Protein AF-A0A7T4PCG9-F1 (afdb_monomer_lite)

Foldseek 3Di:
DCDVVVVVVVVVVVCVVCPPVRVVVVVVVVVVVVVVVVVVVVVVVVVVVVVVVVVVVPPDPPPPPDDDDPPVPPPPPPPPPPDDDDDDDDDDDD

Secondary structure (DSSP, 8-state):
--SHHHHHHHHHHHHHHH-TTHHHHHHHHHHHHHHHHHHHHHHHHHHHHHHHHHHHHTSPP---------TT---S-SSTTS------------

Radius of gyration: 40.54 Å; chains: 1; bounding box: 63×22×110 Å

Structure (mmCIF, N/CA/C/O backbone):
data_AF-A0A7T4PCG9-F1
#
_entry.id   AF-A0A7T4PCG9-F1
#
loop_
_atom_site.group_PDB
_atom_site.id
_atom_site.type_symbol
_atom_site.label_atom_id
_atom_site.label_alt_id
_atom_site.label_comp_id
_atom_site.label_asym_id
_atom_site.label_entity_id
_atom_site.label_seq_id
_atom_site.pdbx_PDB_ins_code
_atom_site.Cartn_x
_atom_site.Cartn_y
_atom_site.Cartn_z
_atom_site.occupancy
_atom_site.B_iso_or_equiv
_atom_site.auth_seq_id
_atom_site.auth_comp_id
_atom_site.auth_asym_id
_atom_site.auth_atom_id
_atom_site.pdbx_PDB_model_num
ATOM 1 N N . MET A 1 1 ? 29.526 -3.628 -4.467 1.00 62.69 1 MET A N 1
ATOM 2 C CA . MET A 1 1 ? 28.779 -2.399 -4.822 1.00 62.69 1 MET A CA 1
ATOM 3 C C . MET A 1 1 ? 27.629 -2.749 -5.781 1.00 62.69 1 MET A C 1
ATOM 5 O O . MET A 1 1 ? 27.546 -2.190 -6.863 1.00 62.69 1 MET A O 1
ATOM 9 N N . PHE A 1 2 ? 26.757 -3.695 -5.395 1.00 60.97 2 PHE A N 1
ATOM 10 C CA . PHE A 1 2 ? 25.772 -4.359 -6.280 1.00 60.97 2 PHE A CA 1
ATOM 11 C C . PHE A 1 2 ? 24.375 -4.442 -5.630 1.00 60.97 2 PHE A C 1
ATOM 13 O O . PHE A 1 2 ? 23.742 -5.485 -5.594 1.00 60.97 2 PHE A O 1
ATOM 20 N N . GLY A 1 3 ? 23.932 -3.358 -4.990 1.00 86.19 3 GLY A N 1
ATOM 21 C CA . GLY A 1 3 ? 22.617 -3.309 -4.333 1.00 86.19 3 GLY A CA 1
ATOM 22 C C . GLY A 1 3 ? 21.639 -2.459 -5.131 1.00 86.19 3 GLY A C 1
ATOM 23 O O . GLY A 1 3 ? 20.725 -2.957 -5.777 1.00 86.19 3 GLY A O 1
ATOM 24 N N . LEU A 1 4 ? 21.874 -1.146 -5.123 1.00 93.50 4 LEU A N 1
ATOM 25 C CA . LEU A 1 4 ? 21.027 -0.177 -5.822 1.00 93.50 4 LEU A CA 1
ATOM 26 C C . LEU A 1 4 ? 21.135 -0.265 -7.351 1.00 93.50 4 LEU A C 1
ATOM 28 O O . LEU A 1 4 ? 20.125 -0.119 -8.033 1.00 93.50 4 LEU A O 1
ATOM 32 N N . SER A 1 5 ? 22.330 -0.521 -7.887 1.00 93.81 5 SER A N 1
ATOM 33 C CA . SER A 1 5 ? 22.588 -0.608 -9.331 1.00 93.81 5 SER A CA 1
ATOM 34 C C . SER A 1 5 ? 21.835 -1.773 -9.982 1.00 93.81 5 SER A C 1
ATOM 36 O O . SER A 1 5 ? 21.165 -1.574 -10.992 1.00 93.81 5 SER A O 1
ATOM 38 N N . GLU A 1 6 ? 21.883 -2.965 -9.375 1.00 92.88 6 GLU A N 1
ATOM 39 C CA . GLU A 1 6 ? 21.154 -4.154 -9.843 1.00 92.88 6 GLU A CA 1
ATOM 40 C C . GLU A 1 6 ? 19.641 -3.902 -9.862 1.00 92.88 6 GLU A C 1
ATOM 42 O O . GLU A 1 6 ? 18.962 -4.146 -10.861 1.00 92.88 6 GLU A O 1
ATOM 47 N N . ILE A 1 7 ? 19.119 -3.352 -8.758 1.00 94.31 7 ILE A N 1
ATOM 48 C CA . ILE A 1 7 ? 17.691 -3.067 -8.605 1.00 94.31 7 ILE A CA 1
ATOM 49 C C . ILE A 1 7 ? 17.236 -2.047 -9.649 1.00 94.31 7 ILE A C 1
ATOM 51 O O . ILE A 1 7 ? 16.175 -2.230 -10.242 1.00 94.31 7 ILE A O 1
ATOM 55 N N . ALA A 1 8 ? 18.033 -1.008 -9.916 1.00 93.81 8 ALA A N 1
ATOM 56 C CA . ALA A 1 8 ? 17.719 -0.013 -10.936 1.00 93.81 8 ALA A CA 1
ATOM 57 C C . ALA A 1 8 ? 17.612 -0.638 -12.338 1.00 93.81 8 ALA A C 1
ATOM 59 O O . ALA A 1 8 ? 16.665 -0.334 -13.064 1.00 93.81 8 ALA A O 1
ATOM 60 N N . ILE A 1 9 ? 18.523 -1.549 -12.700 1.00 95.25 9 ILE A N 1
ATOM 61 C CA . ILE A 1 9 ? 18.482 -2.249 -13.995 1.00 95.25 9 ILE A CA 1
ATOM 62 C C . ILE A 1 9 ? 17.219 -3.109 -14.103 1.00 95.25 9 ILE A C 1
ATOM 64 O O . ILE A 1 9 ? 16.509 -3.031 -15.106 1.00 95.25 9 ILE A O 1
ATOM 68 N N . ILE A 1 10 ? 16.894 -3.885 -13.065 1.00 94.25 10 ILE A N 1
ATOM 69 C CA . ILE A 1 10 ? 15.683 -4.719 -13.050 1.00 94.25 10 ILE A CA 1
ATOM 70 C C . ILE A 1 10 ? 14.433 -3.842 -13.192 1.00 94.25 10 ILE A C 1
ATOM 72 O O . ILE A 1 10 ? 13.551 -4.152 -13.990 1.00 94.25 10 ILE A O 1
ATOM 76 N N . LEU A 1 11 ? 14.371 -2.716 -12.477 1.00 93.38 11 LEU A N 1
ATOM 77 C CA . LEU A 1 11 ? 13.263 -1.763 -12.569 1.00 93.38 11 LEU A CA 1
ATOM 78 C C . LEU A 1 11 ? 13.084 -1.227 -13.990 1.00 93.38 11 LEU A C 1
ATOM 80 O O . LEU A 1 11 ? 11.954 -1.158 -14.470 1.00 93.38 11 LEU A O 1
ATOM 84 N N . ILE A 1 12 ? 14.179 -0.900 -14.680 1.00 94.69 12 ILE A N 1
ATOM 85 C CA . ILE A 1 12 ? 14.139 -0.462 -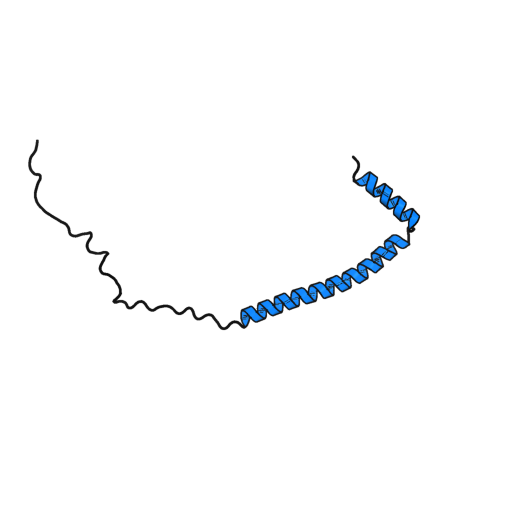16.079 1.00 94.69 12 ILE A CA 1
ATOM 86 C C . ILE A 1 12 ? 13.566 -1.568 -16.970 1.00 94.69 12 ILE A C 1
ATOM 88 O O . ILE A 1 12 ? 12.658 -1.298 -17.753 1.00 94.69 12 ILE A O 1
ATOM 92 N N . VAL A 1 13 ? 14.028 -2.814 -16.828 1.00 95.38 13 VAL A N 1
ATOM 93 C CA . VAL A 1 13 ? 13.515 -3.950 -17.617 1.00 95.38 13 VAL A CA 1
ATOM 94 C C . VAL A 1 13 ? 12.019 -4.164 -17.373 1.00 95.38 13 VAL A C 1
ATOM 96 O O . VAL A 1 13 ? 11.254 -4.309 -18.324 1.00 95.38 13 VAL A O 1
ATOM 99 N N . VAL A 1 14 ? 11.570 -4.108 -16.117 1.00 93.50 14 VAL A N 1
ATOM 100 C CA . VAL A 1 14 ? 10.145 -4.207 -15.768 1.00 93.50 14 VAL A CA 1
ATOM 101 C C . VAL A 1 14 ? 9.355 -3.049 -16.395 1.00 93.50 14 VAL A C 1
ATOM 103 O O . VAL A 1 14 ? 8.302 -3.279 -16.984 1.00 93.50 14 VAL A O 1
ATOM 106 N N . ILE A 1 15 ? 9.862 -1.812 -16.351 1.00 93.38 15 ILE A N 1
ATOM 107 C CA . ILE A 1 15 ? 9.220 -0.661 -17.009 1.00 93.38 15 ILE A CA 1
ATOM 108 C C . ILE A 1 15 ? 9.127 -0.854 -18.523 1.00 93.38 15 ILE A C 1
ATOM 110 O O . ILE A 1 15 ? 8.121 -0.459 -19.107 1.00 93.38 15 ILE A O 1
ATOM 114 N N . LEU A 1 16 ? 10.127 -1.456 -19.165 1.00 94.00 16 LEU A N 1
ATOM 115 C CA . LEU A 1 16 ? 10.096 -1.720 -20.604 1.00 94.00 16 LEU A CA 1
ATOM 116 C C . LEU A 1 16 ? 9.064 -2.794 -20.972 1.00 94.00 16 LEU A C 1
ATOM 118 O O . LEU A 1 16 ? 8.337 -2.618 -21.944 1.00 94.00 16 LEU A O 1
ATOM 122 N N . VAL A 1 17 ? 8.959 -3.868 -20.182 1.00 93.25 17 VAL A N 1
ATOM 123 C CA . VAL A 1 17 ? 8.013 -4.973 -20.433 1.00 93.25 17 VAL A CA 1
ATOM 124 C C . VAL A 1 17 ? 6.570 -4.560 -20.147 1.00 93.25 17 VAL A C 1
ATOM 126 O O . VAL A 1 17 ? 5.675 -4.813 -20.949 1.00 93.25 17 VAL A O 1
ATOM 129 N N . PHE A 1 18 ? 6.327 -3.923 -19.001 1.00 90.38 18 PHE A N 1
ATOM 130 C CA . PHE A 1 18 ? 4.980 -3.532 -18.584 1.00 90.38 18 PHE A CA 1
ATOM 131 C C . PHE A 1 18 ? 4.563 -2.167 -19.151 1.00 90.38 18 PHE A C 1
ATOM 133 O O . PHE A 1 18 ? 3.376 -1.897 -19.316 1.00 90.38 18 PHE A O 1
ATOM 140 N N . GLY A 1 19 ? 5.518 -1.299 -19.476 1.00 88.88 19 GLY A N 1
ATOM 141 C CA . GLY A 1 19 ? 5.293 0.072 -19.922 1.00 88.88 19 GLY A CA 1
ATOM 142 C C . GLY A 1 19 ? 5.198 1.072 -18.762 1.00 88.88 19 GLY A C 1
ATOM 143 O O . GLY A 1 19 ? 4.588 0.813 -17.720 1.00 88.88 19 GLY A O 1
ATOM 144 N N . ALA A 1 20 ? 5.724 2.284 -18.977 1.00 87.19 20 ALA A N 1
ATOM 145 C CA . ALA A 1 20 ? 5.772 3.359 -17.975 1.00 87.19 20 ALA A CA 1
ATOM 146 C C . ALA A 1 20 ? 4.394 3.782 -17.426 1.00 87.19 20 ALA A C 1
ATOM 148 O O . ALA A 1 20 ? 4.308 4.319 -16.325 1.00 87.19 20 ALA A O 1
ATOM 149 N N . LYS A 1 21 ? 3.304 3.525 -18.165 1.00 88.25 21 LYS A N 1
ATOM 150 C CA . LYS A 1 21 ? 1.933 3.824 -17.716 1.00 88.25 21 LYS A CA 1
ATOM 151 C C . LYS A 1 21 ? 1.315 2.703 -16.872 1.00 88.25 21 LYS A C 1
ATOM 153 O O . LYS A 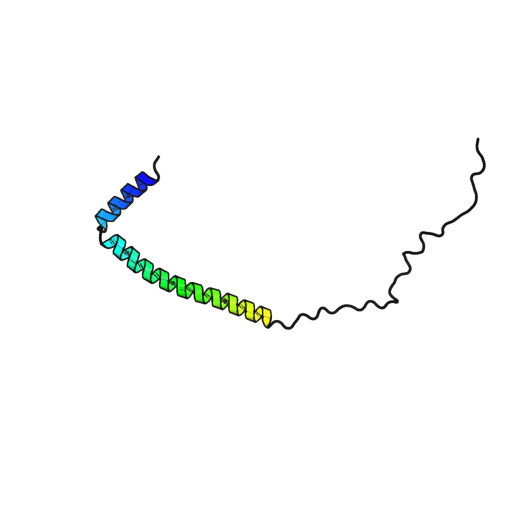1 21 ? 0.474 3.009 -16.034 1.00 88.25 21 LYS A O 1
ATOM 158 N N . LYS A 1 22 ? 1.729 1.438 -17.039 1.00 88.75 22 LYS A N 1
ATOM 159 C CA . LYS A 1 22 ? 1.103 0.288 -16.355 1.00 88.75 22 LYS A CA 1
ATOM 160 C C . LYS A 1 22 ? 1.602 0.071 -14.938 1.00 88.75 22 LYS A C 1
ATOM 162 O O . LYS A 1 22 ? 0.792 -0.201 -14.063 1.00 88.75 22 LYS A O 1
ATOM 167 N N . LEU A 1 23 ? 2.889 0.270 -14.674 1.00 91.38 23 LEU A N 1
ATOM 168 C CA . LEU A 1 23 ? 3.433 0.226 -13.311 1.00 91.38 23 LEU A CA 1
ATOM 169 C C . LEU A 1 23 ? 2.707 1.159 -12.322 1.00 91.38 23 LEU A C 1
ATOM 171 O O . LEU A 1 23 ? 2.233 0.672 -11.294 1.00 91.38 23 LEU A O 1
ATOM 175 N N . PRO A 1 24 ? 2.553 2.471 -12.602 1.00 87.50 24 PRO A N 1
ATOM 176 C CA . PRO A 1 24 ? 1.852 3.366 -11.685 1.00 87.50 24 PRO A CA 1
ATOM 177 C C . PRO A 1 24 ? 0.347 3.077 -11.619 1.00 87.50 24 PRO A C 1
ATOM 179 O O . PRO A 1 24 ? -0.265 3.285 -10.575 1.00 87.50 24 PRO A O 1
ATOM 182 N N . GLU A 1 25 ? -0.262 2.588 -12.700 1.00 93.25 25 GLU A N 1
ATOM 183 C CA . GLU A 1 25 ? -1.675 2.188 -12.733 1.00 93.25 25 GLU A CA 1
ATOM 184 C C . GLU A 1 25 ? -1.942 0.966 -11.832 1.00 93.25 25 GLU A C 1
ATOM 186 O O . GLU A 1 25 ? -2.861 0.985 -11.006 1.00 93.25 25 GLU A O 1
ATOM 191 N N . LEU A 1 26 ? -1.089 -0.060 -11.914 1.00 93.25 26 LEU A N 1
ATOM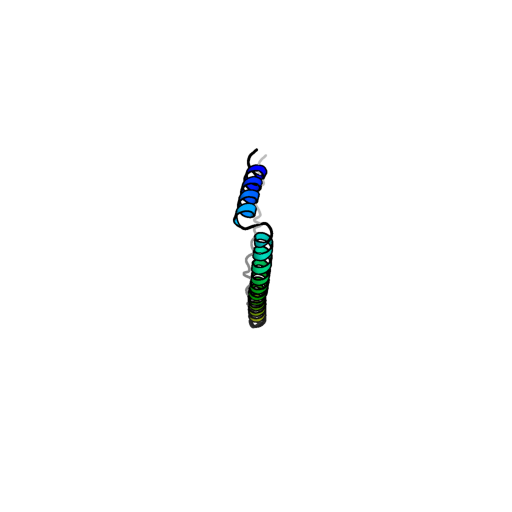 192 C CA . LEU A 1 26 ? -1.133 -1.244 -11.053 1.00 93.25 26 LEU A CA 1
ATOM 193 C C . LEU A 1 26 ? -0.867 -0.881 -9.590 1.00 93.25 26 LEU A C 1
ATOM 195 O O . LEU A 1 26 ? -1.628 -1.275 -8.713 1.00 93.25 26 LEU A O 1
ATOM 199 N N . ALA A 1 27 ? 0.152 -0.063 -9.316 1.00 93.56 27 ALA A N 1
ATOM 200 C CA . ALA A 1 27 ? 0.446 0.385 -7.956 1.00 93.56 27 ALA A CA 1
ATOM 201 C C . ALA A 1 27 ? -0.713 1.198 -7.350 1.00 93.56 27 ALA A C 1
ATOM 203 O O . ALA A 1 27 ? -1.070 0.999 -6.189 1.00 93.56 27 ALA A O 1
ATOM 204 N N . ARG A 1 28 ? -1.343 2.089 -8.129 1.00 93.88 28 ARG A N 1
ATOM 205 C CA . ARG A 1 28 ? -2.492 2.888 -7.668 1.00 93.88 28 ARG A CA 1
ATOM 206 C C . ARG A 1 28 ? -3.723 2.027 -7.396 1.00 93.88 28 ARG A C 1
ATOM 208 O O . ARG A 1 28 ? -4.364 2.209 -6.361 1.00 93.88 28 ARG A O 1
ATOM 215 N N . SER A 1 29 ? -4.060 1.106 -8.297 1.00 94.44 29 SER A N 1
ATOM 216 C CA . SER A 1 29 ? -5.216 0.214 -8.125 1.00 94.44 29 SER A CA 1
ATOM 217 C C . SER A 1 29 ? -5.011 -0.762 -6.962 1.00 94.44 29 SER A C 1
ATOM 219 O O . SER A 1 29 ? -5.872 -0.842 -6.086 1.00 94.44 29 SER A O 1
ATOM 221 N N . ALA A 1 30 ? -3.840 -1.402 -6.875 1.00 95.38 30 ALA A N 1
ATOM 222 C CA . ALA A 1 30 ? -3.474 -2.269 -5.758 1.00 95.38 30 ALA A CA 1
ATOM 223 C C . ALA A 1 30 ? -3.439 -1.504 -4.426 1.00 95.38 30 ALA A C 1
ATOM 225 O O . ALA A 1 30 ? -3.957 -1.989 -3.423 1.00 95.38 30 ALA A O 1
ATOM 226 N N . GLY A 1 31 ? -2.902 -0.279 -4.413 1.00 94.06 31 GLY A N 1
ATOM 227 C CA . GLY A 1 31 ? -2.870 0.578 -3.228 1.00 94.06 31 GLY A CA 1
ATOM 228 C C . GLY A 1 31 ? -4.264 0.964 -2.730 1.00 94.06 31 GLY A C 1
ATOM 229 O O . GLY A 1 31 ? -4.502 0.978 -1.522 1.00 94.06 31 GLY A O 1
ATOM 230 N N . LYS A 1 32 ? -5.213 1.223 -3.641 1.00 96.12 32 LYS A N 1
ATOM 231 C CA . LYS A 1 32 ? -6.610 1.502 -3.277 1.00 96.12 32 LYS A CA 1
ATOM 232 C C . LYS A 1 32 ? -7.261 0.287 -2.609 1.00 96.12 32 LYS A C 1
ATOM 234 O O . LYS A 1 32 ? -7.840 0.447 -1.537 1.00 96.12 32 LYS A O 1
ATOM 239 N N . SER A 1 33 ? -7.110 -0.907 -3.184 1.00 95.75 33 SER A N 1
ATOM 240 C CA . SER A 1 33 ? -7.626 -2.151 -2.592 1.00 95.75 33 SER A CA 1
ATOM 241 C C . SER A 1 33 ? -6.966 -2.455 -1.245 1.00 95.75 33 SER A C 1
ATOM 243 O O . SER A 1 33 ? -7.660 -2.715 -0.265 1.00 95.75 33 SER A O 1
ATOM 245 N N . ALA A 1 34 ? -5.638 -2.334 -1.156 1.00 96.69 34 ALA A N 1
ATOM 246 C CA . ALA A 1 34 ? -4.887 -2.553 0.079 1.00 96.69 34 ALA A CA 1
ATOM 247 C C . ALA A 1 34 ? -5.296 -1.579 1.193 1.00 96.69 34 ALA A C 1
ATOM 249 O O . ALA A 1 34 ? -5.348 -1.968 2.355 1.00 96.69 34 ALA A O 1
ATOM 250 N N . ARG A 1 35 ? -5.623 -0.323 0.861 1.00 95.88 35 ARG A N 1
ATOM 251 C CA . ARG A 1 35 ? -6.114 0.657 1.837 1.00 95.88 35 ARG A CA 1
ATOM 252 C C . ARG A 1 35 ? -7.473 0.262 2.413 1.00 95.88 35 ARG A C 1
ATOM 254 O O . ARG A 1 35 ? -7.657 0.413 3.617 1.00 95.88 35 ARG A O 1
ATOM 261 N N . ILE A 1 36 ? -8.392 -0.226 1.578 1.00 96.19 36 ILE A N 1
ATOM 262 C CA . ILE A 1 36 ? -9.716 -0.698 2.022 1.00 96.19 36 ILE A CA 1
ATOM 263 C C . ILE A 1 36 ? -9.538 -1.902 2.950 1.00 96.19 36 ILE A C 1
ATOM 265 O O . ILE A 1 36 ? -9.956 -1.850 4.102 1.00 96.19 36 ILE A O 1
ATOM 269 N N . LEU A 1 37 ? -8.792 -2.914 2.499 1.00 95.81 37 LEU A N 1
ATOM 270 C CA . LEU A 1 37 ? -8.467 -4.107 3.288 1.00 95.81 37 LEU A CA 1
ATOM 271 C C . LEU A 1 37 ? -7.789 -3.758 4.619 1.00 95.81 37 LEU A C 1
ATOM 273 O O . LEU A 1 37 ? -8.132 -4.315 5.655 1.00 95.81 37 LEU A O 1
ATOM 277 N N . LYS A 1 38 ? -6.839 -2.814 4.616 1.00 94.44 38 LYS A N 1
ATOM 278 C CA . LYS A 1 38 ? -6.161 -2.360 5.836 1.00 94.44 38 LYS A CA 1
ATOM 279 C C . LYS A 1 38 ? -7.120 -1.646 6.787 1.00 94.44 38 LYS A C 1
ATOM 281 O O . LYS A 1 38 ? -7.002 -1.844 7.990 1.00 94.44 38 LYS A O 1
ATOM 286 N N . ALA A 1 39 ? -8.043 -0.831 6.276 1.00 96.00 39 ALA A N 1
ATOM 287 C CA . ALA A 1 39 ? -9.034 -0.139 7.097 1.00 96.00 39 ALA A CA 1
ATOM 288 C C . ALA A 1 39 ? -10.020 -1.124 7.743 1.00 96.00 39 ALA A C 1
ATOM 290 O O . ALA A 1 39 ? -10.254 -1.047 8.946 1.00 96.00 39 ALA A O 1
ATOM 291 N N . GLU A 1 40 ? -10.528 -2.092 6.978 1.00 95.12 40 GLU A N 1
ATOM 292 C CA . GLU A 1 40 ? -11.400 -3.151 7.500 1.00 95.12 40 GLU A CA 1
ATOM 293 C C . GLU A 1 40 ? -10.666 -4.044 8.513 1.00 95.12 40 GLU A C 1
ATOM 295 O O . GLU A 1 40 ? -11.177 -4.317 9.599 1.00 95.12 40 GLU A O 1
ATOM 300 N N . ALA A 1 41 ? -9.424 -4.437 8.211 1.00 95.94 41 ALA A N 1
ATOM 301 C CA . ALA A 1 41 ? -8.591 -5.211 9.127 1.00 95.94 41 ALA A CA 1
ATOM 302 C C . ALA A 1 41 ? -8.284 -4.455 10.428 1.00 95.94 41 ALA A C 1
ATOM 304 O O . ALA A 1 41 ? -8.221 -5.067 11.494 1.00 95.94 41 ALA A O 1
ATOM 305 N N . GLN A 1 42 ? -8.087 -3.137 10.352 1.00 94.94 42 GLN A N 1
ATOM 306 C CA . GLN A 1 42 ? -7.853 -2.287 11.515 1.00 94.94 42 GLN A CA 1
ATOM 307 C C . GLN A 1 42 ? -9.116 -2.165 12.376 1.00 94.94 42 GLN A C 1
ATOM 309 O O . GLN A 1 42 ? -9.034 -2.341 13.589 1.00 94.94 42 GLN A O 1
ATOM 314 N N . ALA A 1 43 ? -10.283 -1.956 11.761 1.00 94.31 43 ALA A N 1
ATOM 315 C CA . ALA A 1 43 ? -11.557 -1.888 12.474 1.00 94.31 43 ALA A CA 1
ATOM 316 C C . ALA A 1 43 ? -11.844 -3.176 13.265 1.00 94.31 43 ALA A C 1
ATOM 318 O O . ALA A 1 43 ? -12.225 -3.106 14.432 1.00 94.31 43 ALA A O 1
ATOM 319 N N . MET A 1 44 ? -11.573 -4.350 12.680 1.00 94.19 44 MET A N 1
ATOM 320 C CA . MET A 1 44 ? -11.718 -5.633 13.381 1.00 94.19 44 MET A CA 1
ATOM 321 C C . MET A 1 44 ? -10.773 -5.770 14.584 1.00 94.19 44 MET A C 1
ATOM 323 O O . MET A 1 44 ? -11.161 -6.314 15.619 1.00 94.19 44 MET A O 1
ATOM 327 N N . ARG A 1 45 ? -9.527 -5.286 14.471 1.00 93.62 45 ARG A N 1
ATOM 328 C CA . ARG A 1 45 ? -8.565 -5.296 15.588 1.00 93.62 45 ARG A CA 1
ATOM 329 C C . ARG A 1 45 ? -9.030 -4.388 16.721 1.00 93.62 45 ARG A C 1
ATOM 331 O O . ARG A 1 45 ? -9.070 -4.827 17.864 1.00 93.62 45 ARG A O 1
ATOM 338 N N . GLU A 1 46 ? -9.443 -3.168 16.393 1.00 93.75 46 GLU A N 1
ATOM 339 C CA . GLU A 1 46 ? -9.944 -2.202 17.373 1.00 93.75 46 GLU A CA 1
ATOM 340 C C . GLU A 1 46 ? -11.229 -2.679 18.053 1.00 93.75 46 GLU A C 1
ATOM 342 O O . GLU A 1 46 ? -11.420 -2.441 19.243 1.00 93.75 46 GLU A O 1
ATOM 347 N N . GLU A 1 47 ? -12.123 -3.355 17.326 1.00 89.50 47 GLU A N 1
ATOM 348 C CA . GLU A 1 47 ? -13.314 -3.968 17.913 1.00 89.50 47 GLU A CA 1
ATOM 349 C C . GLU A 1 47 ? -12.940 -5.093 18.877 1.00 89.50 47 GLU A C 1
ATOM 351 O O . GLU A 1 47 ? -13.483 -5.145 19.980 1.00 89.50 47 GLU A O 1
ATOM 356 N N . LYS A 1 48 ? -11.980 -5.949 18.507 1.00 90.12 48 LYS A N 1
ATOM 357 C CA . LYS A 1 48 ? -11.476 -7.007 19.386 1.00 90.12 48 LYS A CA 1
ATOM 358 C C . LYS A 1 48 ? -10.880 -6.428 20.671 1.00 90.12 48 LYS A C 1
ATOM 360 O O . LYS A 1 48 ? -11.260 -6.866 21.752 1.00 90.12 48 LYS A O 1
ATOM 365 N N . GLU A 1 49 ? -10.044 -5.399 20.569 1.00 90.31 49 GLU A N 1
ATOM 366 C CA . GLU A 1 49 ? -9.479 -4.691 21.726 1.00 90.31 49 GLU A CA 1
ATOM 367 C C . GLU A 1 49 ? -10.574 -4.039 22.585 1.00 90.31 49 GLU A C 1
ATOM 369 O O . GLU A 1 49 ? -10.572 -4.165 23.810 1.00 90.31 49 GLU A O 1
ATOM 374 N N . ARG A 1 50 ? -11.578 -3.399 21.965 1.00 87.69 50 ARG A N 1
ATOM 375 C CA . ARG A 1 50 ? -12.738 -2.847 22.688 1.00 87.69 50 ARG A CA 1
ATOM 376 C C . ARG A 1 50 ? -13.554 -3.931 23.382 1.00 87.69 50 ARG A C 1
ATOM 378 O O . ARG A 1 50 ? -14.071 -3.698 24.475 1.00 87.69 50 ARG A O 1
ATOM 385 N N . GLN A 1 51 ? -13.715 -5.088 22.750 1.00 85.75 51 GLN A N 1
ATOM 386 C CA . GLN A 1 51 ? -14.464 -6.209 23.300 1.00 85.75 51 GLN A CA 1
ATOM 387 C C . GLN A 1 51 ? -13.698 -6.858 24.460 1.00 85.75 51 GLN A C 1
ATOM 389 O O . GLN A 1 51 ? -14.308 -7.178 25.478 1.00 85.75 51 GLN A O 1
ATOM 394 N N . GLU A 1 52 ? -12.375 -6.975 24.361 1.00 84.62 52 GLU A N 1
ATOM 395 C CA . GLU A 1 52 ? -11.493 -7.410 25.449 1.00 84.62 52 GLU A CA 1
ATOM 396 C C . GLU A 1 52 ? -11.509 -6.418 26.622 1.00 84.62 52 GLU A C 1
ATOM 398 O O . GLU A 1 52 ? -11.700 -6.836 27.763 1.00 84.62 52 GLU A O 1
ATOM 403 N N . ALA A 1 53 ? -11.442 -5.109 26.363 1.00 81.38 53 ALA A N 1
ATOM 404 C CA . ALA A 1 53 ? -11.555 -4.074 27.393 1.00 81.38 53 ALA A CA 1
ATOM 405 C C . ALA A 1 53 ? -12.930 -4.082 28.085 1.00 81.38 53 ALA A C 1
ATOM 407 O O . ALA A 1 53 ? -13.021 -3.965 29.307 1.00 81.38 53 ALA A O 1
ATOM 408 N N . ARG A 1 54 ? -14.018 -4.283 27.327 1.00 80.62 54 ARG A N 1
ATOM 409 C CA . ARG A 1 54 ? -15.367 -4.453 27.892 1.00 80.62 54 ARG A CA 1
ATOM 410 C C . ARG A 1 54 ? -15.488 -5.732 28.712 1.00 80.62 54 ARG A C 1
ATOM 412 O O . ARG A 1 54 ? -16.114 -5.696 29.763 1.00 80.62 54 ARG A O 1
ATOM 419 N N . ARG A 1 55 ? -14.886 -6.844 28.276 1.00 77.94 55 ARG A N 1
ATOM 420 C CA . ARG A 1 55 ? -14.829 -8.085 29.066 1.00 77.94 55 ARG A CA 1
ATOM 421 C C . ARG A 1 55 ? -14.020 -7.896 30.347 1.00 77.94 55 ARG A C 1
ATOM 423 O O . ARG A 1 55 ? -14.435 -8.397 31.382 1.00 77.94 55 ARG A O 1
ATOM 430 N N . ALA A 1 56 ? -12.918 -7.149 30.303 1.00 74.62 56 ALA A N 1
ATOM 431 C CA . ALA A 1 56 ? -12.129 -6.809 31.484 1.00 74.62 56 ALA A CA 1
ATOM 432 C C . ALA A 1 56 ? -12.922 -5.953 32.485 1.00 74.62 56 ALA A C 1
ATOM 434 O O . ALA A 1 56 ? -12.886 -6.231 33.677 1.00 74.62 56 ALA A O 1
ATOM 435 N N . ALA A 1 57 ? -13.695 -4.977 32.001 1.00 70.62 57 ALA A N 1
ATOM 436 C CA . ALA A 1 57 ? -14.550 -4.130 32.835 1.00 70.62 57 ALA A CA 1
ATOM 437 C C . ALA A 1 57 ? -15.839 -4.823 33.325 1.00 70.62 57 ALA A C 1
ATOM 439 O O . ALA A 1 57 ? -16.417 -4.401 34.322 1.00 70.62 57 ALA A O 1
ATOM 440 N N . ALA A 1 58 ? -16.302 -5.868 32.632 1.00 67.19 58 ALA A N 1
ATOM 441 C CA . ALA A 1 58 ? -17.471 -6.666 33.012 1.00 67.19 58 ALA A CA 1
ATOM 442 C C . ALA A 1 58 ? -17.138 -7.834 33.959 1.00 67.19 58 ALA A C 1
ATOM 444 O O . ALA A 1 58 ? -18.048 -8.542 34.391 1.00 67.19 58 ALA A O 1
ATOM 445 N N . GLN A 1 59 ? -15.860 -8.051 34.291 1.00 62.47 59 GLN A N 1
ATOM 446 C CA . GLN A 1 59 ? -15.503 -8.942 35.391 1.00 62.47 59 GLN A CA 1
ATOM 447 C C . GLN A 1 59 ? -15.983 -8.302 36.704 1.00 62.47 59 GLN A C 1
ATOM 449 O O . GLN A 1 59 ? -15.648 -7.142 36.959 1.00 62.47 59 GLN A O 1
ATOM 454 N N . PRO A 1 60 ? -16.775 -9.009 37.534 1.00 64.69 60 PRO A N 1
ATOM 455 C CA . PRO A 1 60 ? -17.151 -8.492 38.842 1.00 64.69 60 PRO A CA 1
ATOM 456 C C . PRO A 1 60 ? -15.871 -8.186 39.633 1.00 64.69 60 PRO A C 1
ATOM 458 O O . PRO A 1 60 ? -14.896 -8.934 39.498 1.00 64.69 60 PRO A O 1
ATOM 461 N N . PRO A 1 61 ? -15.835 -7.098 40.425 1.00 65.38 61 PRO A N 1
ATOM 462 C CA . PRO A 1 61 ? -14.653 -6.757 41.205 1.00 65.38 61 PRO A CA 1
ATOM 463 C C . PRO A 1 61 ? -14.257 -7.979 42.032 1.00 65.38 61 PRO A C 1
ATOM 465 O O . PRO A 1 61 ? -15.066 -8.487 42.811 1.00 65.38 61 PRO A O 1
ATOM 468 N N . GLN A 1 62 ? -13.039 -8.491 41.825 1.00 65.62 62 GLN A N 1
ATOM 469 C CA . GLN A 1 62 ? -12.518 -9.558 42.668 1.00 65.62 62 GLN A CA 1
ATOM 470 C C . GLN A 1 62 ? -12.421 -9.006 44.087 1.00 65.62 62 GLN A C 1
ATOM 472 O O . GLN A 1 62 ? -11.568 -8.175 44.400 1.00 65.62 62 GLN A O 1
ATOM 477 N N . VAL A 1 63 ? -13.346 -9.448 44.933 1.00 66.31 63 VAL A N 1
ATOM 478 C CA . VAL A 1 63 ? -13.324 -9.202 46.368 1.00 66.31 63 VAL A CA 1
ATOM 479 C C . VAL A 1 63 ? -12.121 -9.957 46.920 1.00 66.31 63 VAL A C 1
ATOM 481 O O . VAL A 1 63 ? -12.145 -11.180 47.038 1.00 66.31 63 VAL A O 1
ATOM 484 N N . LEU A 1 64 ? -11.048 -9.226 47.219 1.00 67.62 64 LEU A N 1
ATOM 485 C CA . LEU A 1 64 ? -9.940 -9.740 48.014 1.00 67.62 64 LEU A CA 1
ATOM 486 C C . LEU A 1 64 ? -10.498 -10.061 49.403 1.00 67.62 64 LEU A C 1
ATOM 488 O O . LEU A 1 64 ? -10.768 -9.159 50.196 1.00 67.62 64 LEU A O 1
ATOM 492 N N . HIS A 1 65 ? -10.738 -11.344 49.668 1.00 64.62 65 HIS A N 1
ATOM 493 C CA . HIS A 1 65 ? -11.169 -11.809 50.978 1.00 64.62 65 HIS A CA 1
ATOM 494 C C . HIS A 1 65 ? -9.965 -11.708 51.915 1.00 64.62 65 HIS A C 1
ATOM 496 O O . HIS A 1 65 ? -9.069 -12.550 51.893 1.00 64.62 65 HIS A O 1
ATOM 50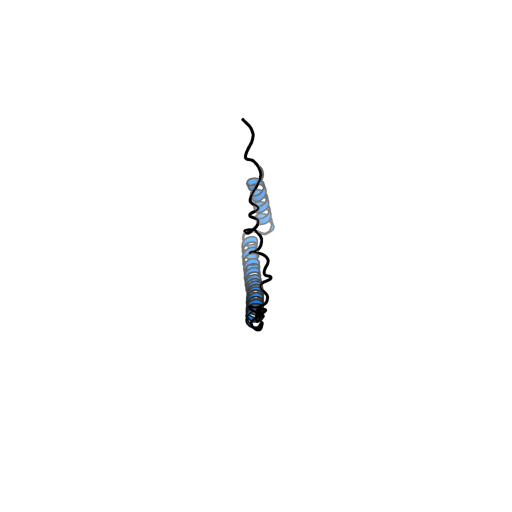2 N N . GLY A 1 66 ? -9.897 -10.614 52.671 1.00 73.06 66 GLY A N 1
ATOM 503 C CA . GLY A 1 66 ? -8.924 -10.474 53.741 1.00 73.06 66 GLY A CA 1
ATOM 504 C C . GLY A 1 66 ? -9.263 -11.480 54.829 1.00 73.06 66 GLY A C 1
ATOM 505 O O . GLY A 1 66 ? -10.315 -11.378 55.458 1.00 73.06 66 GLY A O 1
ATOM 506 N N . GLU A 1 67 ? -8.391 -12.460 55.036 1.00 75.81 67 GLU A N 1
ATOM 507 C CA . GLU A 1 67 ? -8.474 -13.315 56.211 1.00 75.81 67 GLU A CA 1
ATOM 508 C C . GLU A 1 67 ? -8.186 -12.452 57.443 1.00 75.81 67 GLU A C 1
ATOM 510 O O . GLU A 1 67 ? -7.097 -11.891 57.597 1.00 75.81 67 GLU A O 1
ATOM 515 N N . VAL A 1 68 ? -9.200 -12.276 58.291 1.00 71.62 68 VAL A N 1
ATOM 516 C CA . VAL A 1 68 ? -9.065 -11.523 59.536 1.00 71.62 68 VAL A CA 1
ATOM 517 C C . VAL A 1 68 ? -8.323 -12.412 60.520 1.00 71.62 68 VAL A C 1
ATOM 519 O O . VAL A 1 68 ? -8.912 -13.315 61.107 1.00 71.62 68 VAL A O 1
ATOM 522 N N . VAL A 1 69 ? -7.026 -12.157 60.691 1.00 73.38 69 VAL A N 1
ATOM 523 C CA . VAL A 1 69 ? -6.227 -12.784 61.747 1.00 73.38 69 VAL A CA 1
ATOM 524 C C . VAL A 1 69 ? -6.763 -12.283 63.093 1.00 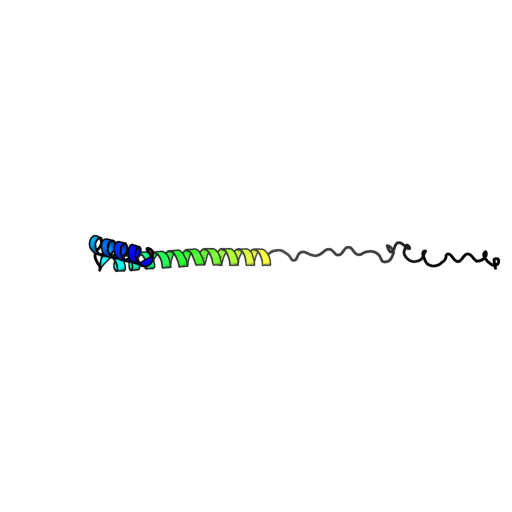73.38 69 VAL A C 1
ATOM 526 O O . VAL A 1 69 ? -6.690 -11.078 63.356 1.00 73.38 69 VAL A O 1
ATOM 529 N N . PRO A 1 70 ? -7.322 -13.160 63.949 1.00 73.81 70 PRO A N 1
ATOM 530 C CA . PRO A 1 70 ? -7.762 -12.766 65.278 1.00 73.81 70 PRO A CA 1
ATOM 531 C C . PRO A 1 70 ? -6.566 -12.220 66.070 1.00 73.81 70 PRO A C 1
ATOM 533 O O . PRO A 1 70 ? -5.481 -12.804 65.995 1.00 73.81 70 PRO A O 1
ATOM 536 N N . PRO A 1 71 ? -6.732 -11.148 66.862 1.00 67.06 71 PRO A N 1
ATOM 537 C CA . PRO A 1 71 ? -5.652 -10.571 67.671 1.00 67.06 71 PRO A CA 1
ATOM 538 C C . PRO A 1 71 ? -5.049 -11.556 68.691 1.00 67.06 71 PRO A C 1
ATOM 540 O O . PRO A 1 71 ? -3.971 -11.298 69.220 1.00 67.06 71 PRO A O 1
ATOM 543 N N . ASP A 1 72 ? -5.698 -12.701 68.915 1.00 62.78 72 ASP A N 1
ATOM 544 C CA . ASP A 1 72 ? -5.237 -13.770 69.804 1.00 62.78 72 ASP A CA 1
ATOM 545 C C . ASP A 1 72 ? -4.305 -14.789 69.120 1.00 62.78 72 ASP A C 1
ATOM 547 O O . ASP A 1 72 ? -3.706 -15.629 69.788 1.00 62.78 72 ASP A O 1
ATOM 551 N N . ALA A 1 73 ? -4.123 -14.708 67.795 1.00 61.34 73 ALA A N 1
ATOM 552 C CA . ALA A 1 73 ? -3.187 -15.541 67.036 1.00 61.34 73 ALA A CA 1
ATOM 553 C C . ALA A 1 73 ? -1.781 -14.920 66.943 1.00 61.34 73 ALA A C 1
ATOM 555 O O . ALA A 1 73 ? -1.058 -15.131 65.970 1.00 61.34 73 ALA A O 1
ATOM 556 N N . VAL A 1 74 ? -1.371 -14.155 67.957 1.00 62.06 74 VAL A N 1
ATOM 557 C CA . VAL A 1 74 ? 0.044 -13.846 68.166 1.00 62.06 74 VAL A CA 1
ATOM 558 C C . VAL A 1 74 ? 0.639 -15.036 68.922 1.00 62.06 74 VAL A C 1
ATOM 560 O O . VAL A 1 74 ? 0.423 -15.132 70.132 1.00 62.06 74 VAL A O 1
ATOM 563 N N . PRO A 1 75 ? 1.386 -15.962 68.286 1.00 65.00 75 PRO A N 1
ATOM 564 C CA . PRO A 1 75 ? 2.190 -16.894 69.057 1.00 65.00 75 PRO A CA 1
ATOM 565 C C . PRO A 1 75 ? 3.140 -16.063 69.936 1.00 65.00 75 PRO A C 1
ATOM 567 O O . PRO A 1 75 ? 3.873 -15.212 69.416 1.00 65.00 75 PRO A O 1
ATOM 570 N N . PRO A 1 76 ? 3.145 -16.254 71.267 1.00 62.03 76 PRO A N 1
ATOM 571 C CA . PRO A 1 76 ? 4.074 -15.573 72.154 1.00 62.03 76 PRO A CA 1
ATOM 572 C C . PRO A 1 76 ? 5.469 -16.177 71.957 1.00 62.03 76 PRO A C 1
ATOM 574 O O . PRO A 1 76 ? 5.951 -16.956 72.770 1.00 62.03 76 PRO A O 1
ATOM 577 N N . THR A 1 77 ? 6.133 -15.864 70.845 1.00 62.88 77 THR A N 1
ATOM 578 C CA . THR A 1 77 ? 7.437 -16.463 70.507 1.00 62.88 77 THR A CA 1
ATOM 579 C C . THR A 1 77 ? 8.476 -15.426 70.081 1.00 62.88 77 THR A C 1
ATOM 581 O O . THR A 1 77 ? 9.510 -15.768 69.527 1.00 62.88 77 THR A O 1
ATOM 584 N N . VAL A 1 78 ? 8.286 -14.147 70.432 1.00 61.56 78 VAL A N 1
ATOM 585 C CA . VAL A 1 78 ? 9.355 -13.128 70.302 1.00 61.56 78 VAL A CA 1
ATOM 586 C C . VAL A 1 78 ? 9.601 -12.352 71.607 1.00 61.56 78 VAL A C 1
ATOM 588 O O . VAL A 1 78 ? 10.036 -11.206 71.594 1.00 61.56 78 VAL A O 1
ATOM 591 N N . ARG A 1 79 ? 9.353 -12.966 72.778 1.00 58.09 79 ARG A N 1
ATOM 592 C CA . ARG A 1 79 ? 9.725 -12.368 74.083 1.00 58.09 79 ARG A CA 1
ATOM 593 C C . ARG A 1 79 ? 10.571 -13.255 75.005 1.00 58.09 79 ARG A C 1
ATOM 595 O O . ARG A 1 79 ? 11.010 -12.780 76.044 1.00 58.09 79 ARG A O 1
ATOM 602 N N . GLN A 1 80 ? 10.885 -14.493 74.622 1.00 55.38 80 GLN A N 1
ATOM 603 C CA . GLN A 1 80 ? 11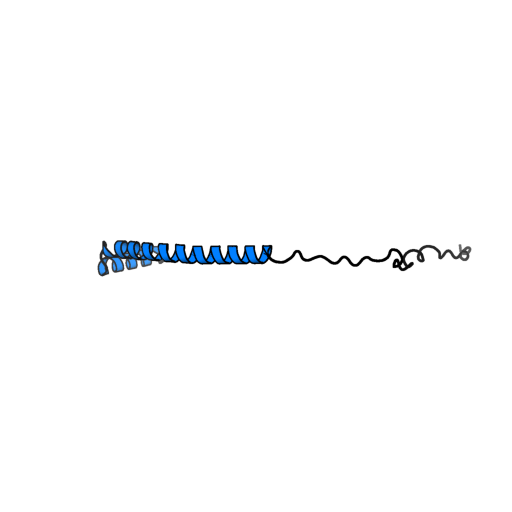.699 -15.397 75.456 1.00 55.38 80 GLN A CA 1
ATOM 604 C C . GLN A 1 80 ? 13.212 -15.372 75.161 1.00 55.38 80 GLN A C 1
ATOM 606 O O . GLN A 1 80 ? 13.956 -16.142 75.752 1.00 55.38 80 GLN A O 1
ATOM 611 N N . ALA A 1 81 ? 13.704 -14.457 74.318 1.00 55.00 81 ALA A N 1
ATOM 612 C CA . ALA A 1 81 ? 15.141 -14.323 74.039 1.00 55.00 81 ALA A CA 1
ATOM 613 C C . ALA A 1 81 ? 15.857 -13.225 74.861 1.00 55.00 81 ALA A C 1
ATOM 615 O O . ALA A 1 81 ? 16.973 -12.850 74.517 1.00 55.00 81 ALA A O 1
ATOM 616 N N . ARG A 1 82 ? 15.243 -12.663 75.919 1.00 58.22 82 ARG A N 1
ATOM 617 C CA . ARG A 1 82 ? 15.879 -11.589 76.724 1.00 58.22 82 ARG A CA 1
ATOM 618 C C . ARG A 1 82 ? 15.896 -11.811 78.241 1.00 58.22 82 ARG A C 1
ATOM 620 O O . ARG A 1 82 ? 16.228 -10.900 78.983 1.00 58.22 82 ARG A O 1
ATOM 627 N N . THR A 1 83 ? 15.598 -13.011 78.721 1.00 58.16 83 THR A N 1
ATOM 628 C CA . THR A 1 83 ? 15.758 -13.343 80.147 1.00 58.16 83 THR A CA 1
ATOM 629 C C . THR A 1 83 ? 16.358 -14.734 80.294 1.00 58.16 83 THR A C 1
ATOM 631 O O . THR A 1 83 ? 15.696 -15.673 80.717 1.00 58.16 83 THR A O 1
ATOM 634 N N . GLN A 1 84 ? 17.624 -14.859 79.905 1.00 55.41 84 GLN A N 1
ATOM 635 C CA . GLN A 1 84 ? 18.563 -15.730 80.602 1.00 55.41 84 GLN A CA 1
ATOM 636 C C . GLN A 1 84 ? 19.670 -14.826 81.118 1.00 55.41 84 GLN A C 1
ATOM 638 O O . GLN A 1 84 ? 20.626 -14.512 80.418 1.00 55.41 84 GLN A O 1
ATOM 643 N N . ASP A 1 85 ? 19.448 -14.357 82.334 1.00 60.78 85 ASP A N 1
ATOM 644 C CA . ASP A 1 85 ? 20.515 -13.973 83.234 1.00 60.78 85 ASP A CA 1
ATOM 645 C C . ASP A 1 85 ? 20.753 -15.200 84.124 1.00 60.78 85 ASP A C 1
ATOM 647 O O . ASP A 1 85 ? 19.816 -15.641 84.803 1.00 60.78 85 ASP A O 1
ATOM 651 N N . PRO A 1 86 ? 21.934 -15.829 84.069 1.00 56.41 86 PRO A N 1
ATOM 652 C CA . PRO A 1 86 ? 22.449 -16.561 85.201 1.00 56.41 86 PRO A CA 1
ATOM 653 C C . PRO A 1 86 ? 23.729 -15.873 85.674 1.00 56.41 86 PRO A C 1
ATOM 655 O O . PRO A 1 86 ? 24.791 -15.941 85.052 1.00 56.41 86 PRO A O 1
ATOM 658 N N . ASP A 1 87 ? 23.577 -15.226 86.819 1.00 53.62 87 ASP A N 1
ATOM 659 C CA . ASP A 1 87 ? 24.628 -14.880 87.756 1.00 53.62 87 ASP A CA 1
ATOM 660 C C . ASP A 1 87 ? 25.581 -16.071 88.012 1.00 53.62 87 ASP A C 1
ATOM 662 O O . ASP A 1 87 ? 25.200 -17.242 87.947 1.00 53.62 87 ASP A O 1
ATOM 666 N N . ALA A 1 88 ? 26.809 -15.720 88.391 1.00 56.41 88 ALA A N 1
ATOM 667 C CA . ALA A 1 88 ? 27.842 -16.561 88.984 1.00 56.41 88 ALA A CA 1
ATOM 668 C C . ALA A 1 88 ? 28.570 -17.569 88.075 1.00 56.41 88 ALA A C 1
ATOM 670 O O . ALA A 1 88 ? 28.180 -18.727 87.954 1.00 56.41 88 ALA A O 1
ATOM 671 N N . SER A 1 89 ? 29.754 -17.173 87.575 1.00 54.81 89 SER A N 1
ATOM 672 C CA . SER A 1 89 ? 31.042 -17.855 87.870 1.00 54.81 89 SER A CA 1
ATOM 673 C C . SER A 1 89 ? 32.186 -17.450 86.921 1.00 54.81 89 SER A C 1
ATOM 675 O O . SER A 1 89 ? 32.504 -18.177 85.993 1.00 54.81 89 SER A O 1
ATOM 677 N N . SER A 1 90 ? 32.872 -16.325 87.175 1.00 57.31 90 SER A N 1
ATOM 678 C CA . SER A 1 90 ? 34.328 -16.222 86.912 1.00 57.31 90 SER A CA 1
ATOM 679 C C . SER A 1 90 ? 34.947 -14.952 87.515 1.00 57.31 90 SER A C 1
ATOM 681 O O . SER A 1 90 ? 35.634 -14.172 86.861 1.00 57.31 90 SER A O 1
ATOM 683 N N . GLN A 1 91 ? 34.745 -14.751 88.821 1.00 67.00 91 GLN A N 1
ATOM 684 C CA . GLN A 1 91 ? 35.908 -14.359 89.612 1.00 67.00 91 GLN A CA 1
ATOM 685 C C . GLN A 1 91 ? 36.916 -15.508 89.511 1.00 67.00 91 GLN A C 1
ATOM 687 O O . GLN A 1 91 ? 36.505 -16.663 89.629 1.00 67.00 91 GLN A O 1
ATOM 692 N N . ARG A 1 92 ? 38.209 -15.169 89.398 1.00 60.75 92 ARG A N 1
ATOM 693 C CA . ARG A 1 92 ? 39.386 -16.054 89.512 1.00 60.75 92 ARG A CA 1
ATOM 694 C C . ARG A 1 92 ? 39.991 -16.530 88.188 1.00 60.75 92 ARG A C 1
ATOM 696 O O . ARG A 1 92 ? 39.933 -17.714 87.874 1.00 60.75 92 ARG A O 1
ATOM 703 N N . ARG A 1 93 ? 40.790 -15.664 87.555 1.00 56.78 93 ARG A N 1
ATOM 704 C CA . ARG A 1 93 ? 42.240 -15.919 87.433 1.00 56.78 93 ARG A CA 1
ATOM 705 C C . ARG A 1 93 ? 42.990 -14.743 86.797 1.00 56.78 93 ARG A C 1
ATOM 707 O O . ARG A 1 93 ? 42.767 -14.462 85.631 1.00 56.78 93 ARG A O 1
ATOM 714 N N . VAL A 1 94 ? 43.904 -14.211 87.618 1.00 56.06 94 VAL A N 1
ATOM 715 C CA . VAL A 1 94 ? 45.206 -13.568 87.336 1.00 56.06 94 VAL A CA 1
ATOM 716 C C . VAL A 1 94 ? 45.260 -12.333 86.442 1.00 56.06 94 VAL A C 1
ATOM 718 O O . VAL A 1 94 ? 45.030 -12.443 85.224 1.00 56.06 94 VAL A O 1
#

pLDDT: mean 79.4, std 15.25, range [53.62, 96.69]

InterPro domains:
  IPR003369 Sec-independent protein translocase protein TatA/B/E [PF02416] (2-47)
  IPR006312 Sec-independent protein translocase protein TatA/E [MF_00236] (1-85)
  IPR006312 Sec-independent protein translocase protein TatA/E [TIGR01411] (1-46)

Sequence (94 aa):
MFGLSEIAIILIVVILVFGAKKLPELARSAGKSARILKAEAQAMREEKERQEARRAAAQPPQVLHGEVVPPDAVPPTVRQARTQDPDASSQRRV

Organism: NCBI:txid1642299